Protein AF-A0A949UHK7-F1 (afdb_monomer)

Structure (mmCIF, N/CA/C/O backbone):
data_AF-A0A949UHK7-F1
#
_entry.id   AF-A0A949UHK7-F1
#
loop_
_atom_site.group_PDB
_atom_site.id
_atom_site.type_symbol
_atom_site.label_atom_id
_atom_site.label_alt_id
_atom_site.label_comp_id
_atom_site.label_asym_id
_atom_site.label_entity_id
_atom_site.label_seq_id
_atom_site.pdbx_PDB_ins_code
_atom_site.Cartn_x
_atom_site.Cartn_y
_atom_site.Cartn_z
_atom_site.occupancy
_atom_site.B_iso_or_equiv
_atom_site.auth_seq_id
_atom_site.auth_comp_id
_atom_site.auth_asym_id
_atom_site.auth_atom_id
_atom_site.pdbx_PDB_model_num
ATOM 1 N N . MET A 1 1 ? -6.813 5.315 20.860 1.00 65.50 1 MET A N 1
ATOM 2 C CA . MET A 1 1 ? -5.761 4.670 20.038 1.00 65.50 1 MET A CA 1
ATOM 3 C C . MET A 1 1 ? -5.202 5.717 19.092 1.00 65.50 1 MET A C 1
ATOM 5 O O . MET A 1 1 ? -5.994 6.461 18.536 1.00 65.50 1 MET A O 1
ATOM 9 N N . ASN A 1 2 ? -3.883 5.811 18.925 1.00 83.00 2 ASN A N 1
ATOM 10 C CA . ASN A 1 2 ? -3.227 6.844 18.103 1.00 83.00 2 ASN A CA 1
ATOM 11 C C . ASN A 1 2 ? -3.155 6.496 16.599 1.00 83.00 2 AS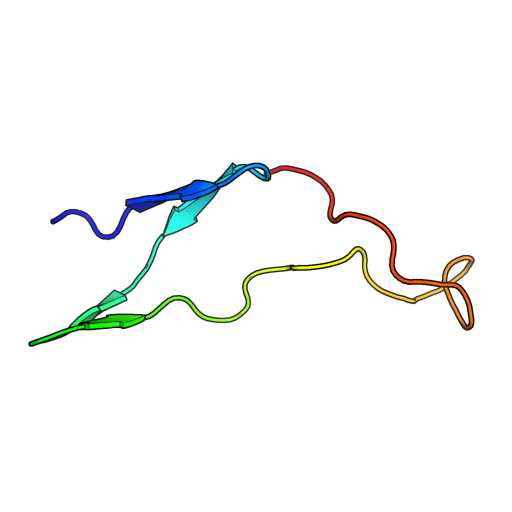N A C 1
ATOM 13 O O . ASN A 1 2 ? -2.415 7.140 15.866 1.00 83.00 2 ASN A O 1
ATOM 17 N N . GLY A 1 3 ? -3.903 5.486 16.139 1.00 93.44 3 GLY A N 1
ATOM 18 C CA . GLY A 1 3 ? -3.978 5.103 14.724 1.00 93.44 3 GLY A CA 1
ATOM 19 C C . GLY A 1 3 ? -2.687 4.521 14.133 1.00 93.44 3 GLY A C 1
ATOM 20 O O . GLY A 1 3 ? -2.655 4.282 12.930 1.00 93.44 3 GLY A O 1
ATOM 21 N N . ILE A 1 4 ? -1.643 4.284 14.939 1.00 96.88 4 ILE A N 1
ATOM 22 C CA . ILE A 1 4 ? -0.363 3.739 14.471 1.00 96.88 4 ILE A CA 1
ATOM 23 C C . ILE A 1 4 ? -0.351 2.209 14.563 1.00 96.88 4 ILE A C 1
ATOM 25 O O . ILE A 1 4 ? -0.654 1.648 15.615 1.00 96.88 4 ILE A O 1
ATOM 29 N N . VAL A 1 5 ? 0.039 1.539 13.474 1.00 96.81 5 VAL A N 1
ATOM 30 C CA . VAL A 1 5 ? 0.215 0.076 13.402 1.00 96.81 5 VAL A CA 1
ATOM 31 C C . VAL A 1 5 ? 1.573 -0.265 12.785 1.00 96.81 5 VAL A C 1
ATOM 33 O O . VAL A 1 5 ? 1.938 0.290 11.751 1.00 96.81 5 VAL A O 1
ATOM 36 N N . SER A 1 6 ? 2.317 -1.195 13.389 1.00 96.56 6 SER A N 1
ATOM 37 C CA . SER A 1 6 ? 3.607 -1.662 12.862 1.00 96.56 6 SER A CA 1
ATOM 38 C C . SER A 1 6 ? 3.434 -2.814 11.872 1.00 96.56 6 SER A C 1
ATOM 40 O O . SER A 1 6 ? 2.666 -3.746 12.107 1.00 96.56 6 SER A O 1
ATOM 42 N N . THR A 1 7 ? 4.182 -2.765 10.771 1.00 95.50 7 THR A N 1
ATOM 43 C CA . THR A 1 7 ? 4.230 -3.807 9.736 1.00 95.50 7 THR A CA 1
ATOM 44 C C . THR A 1 7 ? 5.673 -4.244 9.483 1.00 95.50 7 THR A C 1
ATOM 46 O O . THR A 1 7 ? 6.610 -3.636 9.994 1.00 95.50 7 THR A O 1
ATOM 49 N N . GLN A 1 8 ? 5.878 -5.269 8.650 1.00 94.62 8 GLN A N 1
ATOM 50 C CA . GLN A 1 8 ? 7.227 -5.668 8.219 1.00 94.62 8 GLN A CA 1
ATOM 51 C C . GLN A 1 8 ? 7.944 -4.576 7.409 1.00 94.62 8 GLN A C 1
ATOM 53 O O . GLN A 1 8 ? 9.164 -4.608 7.284 1.00 94.62 8 GLN A O 1
ATOM 58 N N . GLN A 1 9 ? 7.187 -3.653 6.815 1.00 95.38 9 GLN A N 1
ATOM 59 C CA . GLN A 1 9 ? 7.705 -2.601 5.950 1.00 95.38 9 GLN A CA 1
ATOM 60 C C . GLN A 1 9 ? 7.933 -1.290 6.694 1.00 95.38 9 GLN A C 1
ATOM 62 O O . GLN A 1 9 ? 8.638 -0.447 6.166 1.00 95.38 9 GLN A O 1
ATOM 67 N N . GLY A 1 10 ? 7.348 -1.110 7.877 1.00 96.31 10 GLY A N 1
ATOM 68 C CA . GLY A 1 10 ? 7.353 0.172 8.570 1.00 96.31 10 GLY A CA 1
ATOM 69 C C . GLY A 1 10 ? 6.071 0.430 9.344 1.00 96.31 10 GLY A C 1
ATOM 70 O O . GLY A 1 10 ? 5.149 -0.395 9.374 1.00 96.31 10 GLY A O 1
ATOM 71 N N . ASN A 1 11 ? 5.997 1.600 9.967 1.00 97.06 11 ASN A N 1
ATOM 72 C CA . ASN A 1 11 ? 4.801 2.032 10.681 1.00 97.06 11 ASN A CA 1
ATOM 73 C C . ASN A 1 11 ? 3.781 2.639 9.709 1.00 97.06 11 ASN A C 1
ATOM 75 O O . ASN A 1 11 ? 4.131 3.394 8.805 1.00 97.06 11 ASN A O 1
ATOM 79 N N . LEU A 1 12 ? 2.507 2.316 9.904 1.00 96.88 12 LEU A N 1
ATOM 80 C CA . LEU A 1 12 ? 1.381 2.892 9.179 1.00 96.88 12 LEU A CA 1
ATOM 81 C C . LEU A 1 12 ? 0.591 3.812 10.097 1.00 96.88 12 LEU A C 1
ATOM 83 O O . LEU A 1 12 ? 0.306 3.453 11.237 1.00 96.88 12 LEU A O 1
ATOM 87 N N . SER A 1 13 ? 0.197 4.965 9.564 1.00 96.56 13 SER A N 1
ATOM 88 C CA . SER A 1 13 ? -0.760 5.867 10.198 1.00 96.56 13 SER A CA 1
ATOM 89 C C . SER A 1 13 ? -2.127 5.697 9.544 1.00 96.56 13 SER A C 1
ATOM 91 O O . SER A 1 13 ? -2.253 5.774 8.320 1.00 96.56 13 SER A O 1
ATOM 93 N N . GLY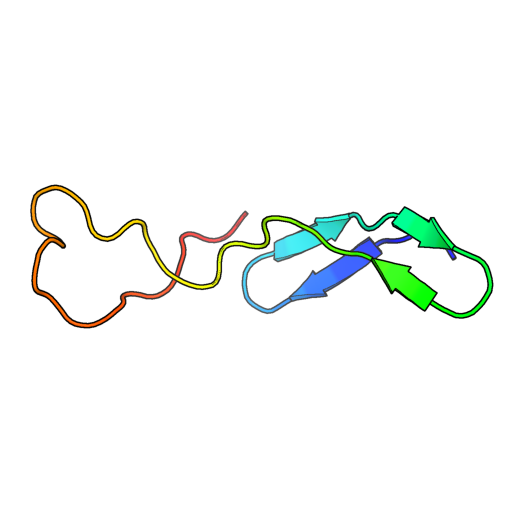 A 1 14 ? -3.136 5.416 10.360 1.00 96.44 14 GLY A N 1
ATOM 94 C CA . GLY A 1 14 ? -4.516 5.215 9.941 1.00 96.44 14 GLY A CA 1
ATOM 95 C C . GLY A 1 14 ? -5.456 6.268 10.509 1.00 96.44 14 GLY A C 1
ATOM 96 O O . GLY A 1 14 ? -5.134 6.994 11.449 1.00 96.44 14 GLY A O 1
ATOM 97 N N . ILE A 1 15 ? -6.659 6.316 9.948 1.00 97.50 15 ILE A N 1
ATOM 98 C CA . ILE A 1 15 ? -7.756 7.145 10.446 1.00 97.50 15 ILE A CA 1
ATOM 99 C C . ILE A 1 15 ? -8.605 6.285 11.378 1.00 97.50 15 ILE A C 1
ATOM 101 O O . ILE A 1 15 ? -9.043 5.193 11.004 1.00 97.50 15 ILE A O 1
ATOM 105 N N . VAL A 1 16 ? -8.833 6.775 12.595 1.00 96.19 16 VAL A N 1
ATOM 106 C CA . VAL A 1 16 ? -9.701 6.120 13.576 1.00 96.19 16 VAL A CA 1
ATOM 107 C C . VAL A 1 16 ? -11.140 6.566 13.329 1.00 96.19 16 VAL A C 1
ATOM 109 O O . VAL A 1 16 ? -11.434 7.758 13.372 1.00 96.19 16 VAL A O 1
ATOM 112 N N . HIS A 1 17 ? -12.026 5.606 13.085 1.00 95.50 17 HIS A N 1
ATOM 113 C CA . HIS A 1 17 ? -13.468 5.804 13.006 1.00 95.50 17 HIS A CA 1
ATOM 114 C C . HIS A 1 17 ? -14.161 5.069 14.155 1.00 95.50 17 HIS A C 1
ATOM 116 O O . HIS A 1 17 ? -13.565 4.232 14.839 1.00 95.50 17 HIS A O 1
ATOM 122 N N . GLU A 1 18 ? -15.444 5.355 14.361 1.00 95.38 18 GLU A N 1
ATOM 123 C CA . GLU A 1 18 ? -16.260 4.568 15.280 1.00 95.38 18 GLU A CA 1
ATOM 124 C C . GLU A 1 18 ? -16.387 3.132 14.751 1.00 95.38 18 GLU A C 1
ATOM 126 O O . GLU A 1 18 ? -16.937 2.886 13.679 1.00 95.38 18 GLU A O 1
ATOM 131 N N . GLY A 1 19 ? -15.817 2.178 15.489 1.00 94.81 19 GLY A N 1
ATOM 132 C CA . GLY A 1 19 ? -15.895 0.748 15.182 1.00 94.81 19 GLY A CA 1
ATOM 133 C C . GLY A 1 19 ? -14.843 0.202 14.209 1.00 94.81 19 GLY A C 1
ATOM 134 O O . GLY A 1 19 ? -14.765 -1.015 14.063 1.00 94.81 19 GLY A O 1
ATOM 135 N N . PHE A 1 20 ? -14.006 1.034 13.573 1.00 95.12 20 PHE A N 1
ATOM 136 C CA . PHE A 1 20 ? -12.926 0.544 12.702 1.00 95.12 20 PHE A CA 1
ATOM 137 C C . PHE A 1 20 ? -11.755 1.523 12.544 1.00 95.12 20 PHE A C 1
ATOM 139 O O . PHE A 1 20 ? -11.862 2.719 12.809 1.00 95.12 20 PHE A O 1
ATOM 146 N N . LEU A 1 21 ? -10.622 1.003 12.065 1.00 96.69 21 LEU A N 1
ATOM 147 C CA . LEU A 1 21 ? -9.465 1.791 11.641 1.00 96.69 21 LEU A CA 1
ATOM 148 C C . LEU A 1 21 ? -9.274 1.630 10.132 1.00 96.69 21 LEU A C 1
ATOM 150 O O . LEU A 1 21 ? -9.264 0.510 9.623 1.00 96.69 21 LEU A O 1
ATOM 154 N N . ALA A 1 22 ? -9.107 2.742 9.419 1.00 96.94 22 ALA A N 1
ATOM 155 C CA . ALA A 1 22 ? -8.898 2.746 7.976 1.00 96.94 22 ALA A CA 1
ATOM 156 C C . ALA A 1 22 ? -7.458 3.126 7.614 1.00 96.94 22 ALA A C 1
ATOM 158 O O . ALA A 1 22 ? -6.974 4.192 7.993 1.00 96.94 22 ALA A O 1
ATOM 159 N N . PHE A 1 23 ? -6.819 2.290 6.794 1.00 97.25 23 PHE A N 1
ATOM 160 C CA . PHE A 1 23 ? -5.513 2.545 6.184 1.00 97.25 23 PHE A CA 1
ATOM 161 C C . PHE A 1 23 ? -5.686 2.527 4.667 1.00 97.25 23 PHE A C 1
ATOM 163 O O . PHE A 1 23 ? -6.203 1.561 4.108 1.00 97.25 23 PHE A O 1
ATOM 170 N N . ARG A 1 24 ? -5.310 3.612 3.989 1.00 96.75 24 ARG A N 1
ATOM 171 C CA . ARG A 1 24 ? -5.530 3.785 2.545 1.00 96.75 24 ARG A CA 1
ATOM 172 C C . ARG A 1 24 ? -4.196 3.982 1.838 1.00 96.75 24 ARG A C 1
ATOM 174 O O . ARG A 1 24 ? -3.317 4.646 2.372 1.00 96.75 24 ARG A O 1
ATOM 181 N N . GLY A 1 25 ? -4.063 3.416 0.639 1.00 96.00 25 GLY A N 1
ATOM 182 C CA . GLY A 1 25 ? -2.859 3.577 -0.185 1.00 96.00 25 GLY A CA 1
ATOM 183 C C . GLY A 1 25 ? -1.615 2.856 0.344 1.00 96.00 25 GLY A C 1
ATOM 184 O O . GLY A 1 25 ? -0.510 3.242 -0.019 1.00 96.00 25 GLY A O 1
ATOM 185 N N . VAL A 1 26 ? -1.775 1.831 1.188 1.00 96.88 26 VAL A N 1
ATOM 186 C CA . VAL A 1 26 ? -0.652 1.057 1.740 1.00 96.88 26 VAL A CA 1
ATOM 187 C C . VAL A 1 26 ? 0.065 0.298 0.612 1.00 96.88 26 VAL A C 1
ATOM 189 O O . VAL A 1 26 ? -0.561 -0.558 -0.024 1.00 96.88 26 VAL A O 1
ATOM 192 N N . PRO A 1 27 ? 1.359 0.565 0.348 1.00 95.69 27 PRO A N 1
ATOM 193 C CA . PRO A 1 27 ? 2.102 -0.162 -0.673 1.00 95.69 27 PRO A CA 1
ATOM 194 C C . PRO A 1 27 ? 2.308 -1.622 -0.259 1.00 95.69 27 PRO A C 1
ATOM 196 O O . PRO A 1 27 ? 2.881 -1.902 0.790 1.00 95.69 27 PRO A O 1
ATOM 199 N N . TYR A 1 28 ? 1.877 -2.559 -1.103 1.00 95.69 28 TYR A N 1
ATOM 200 C CA . TYR A 1 28 ? 2.074 -3.998 -0.872 1.00 95.69 28 TYR A CA 1
ATOM 201 C C . TYR A 1 28 ? 3.151 -4.614 -1.777 1.00 95.69 28 TYR A C 1
ATOM 203 O O . TYR A 1 28 ? 3.589 -5.740 -1.552 1.00 95.69 28 TYR A O 1
ATOM 211 N N . ALA A 1 29 ? 3.580 -3.882 -2.804 1.00 97.50 29 ALA A N 1
ATOM 212 C CA . ALA A 1 29 ? 4.608 -4.279 -3.753 1.00 97.50 29 ALA A CA 1
ATOM 213 C C . ALA A 1 29 ? 5.330 -3.036 -4.285 1.00 97.50 29 ALA A C 1
ATOM 215 O O . ALA A 1 29 ? 4.788 -1.928 -4.257 1.00 97.50 29 ALA A O 1
ATOM 216 N N . SER A 1 30 ? 6.545 -3.223 -4.794 1.00 96.94 30 SER A N 1
ATOM 217 C CA . SER A 1 30 ? 7.243 -2.181 -5.550 1.00 96.94 30 SER A CA 1
ATOM 218 C C . SER A 1 30 ? 6.462 -1.818 -6.827 1.00 96.94 30 SER A C 1
ATOM 220 O O . SER A 1 30 ? 5.898 -2.718 -7.459 1.00 96.94 30 SER A O 1
ATOM 222 N N . PRO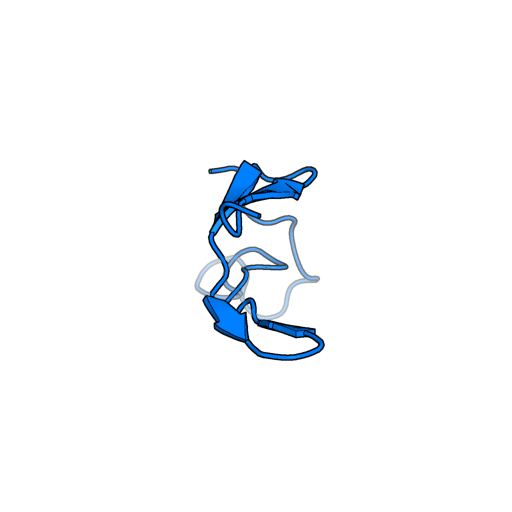 A 1 31 ? 6.432 -0.537 -7.248 1.00 96.94 31 PRO A N 1
ATOM 223 C CA . PRO A 1 31 ? 5.729 -0.120 -8.462 1.00 96.94 31 PRO A CA 1
ATOM 224 C C . PRO A 1 31 ? 6.181 -0.909 -9.711 1.00 96.94 31 PRO A C 1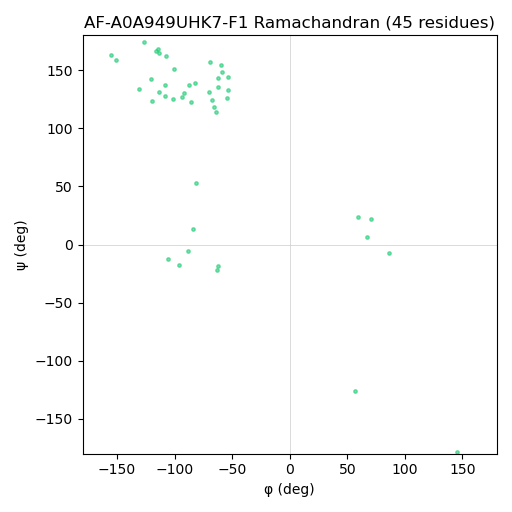
ATOM 226 O O . PRO A 1 31 ? 7.378 -0.925 -10.007 1.00 96.94 31 PRO A O 1
ATOM 229 N N . PRO A 1 32 ? 5.269 -1.537 -10.484 1.00 97.50 32 PRO A N 1
ATOM 230 C CA . PRO A 1 32 ? 5.613 -2.418 -11.610 1.00 97.50 32 PRO A CA 1
ATOM 231 C C . PRO A 1 32 ? 5.928 -1.630 -12.898 1.00 97.50 32 PRO A C 1
ATOM 233 O O . PRO A 1 32 ? 5.342 -1.847 -13.961 1.00 97.50 32 PRO A O 1
ATOM 236 N N . ILE A 1 33 ? 6.840 -0.666 -12.798 1.00 98.00 33 ILE A N 1
ATOM 237 C CA . ILE A 1 33 ? 7.237 0.248 -13.876 1.00 98.00 33 ILE A CA 1
ATOM 238 C C . ILE A 1 33 ? 8.691 0.006 -14.305 1.00 98.00 33 ILE A C 1
ATOM 240 O O . ILE A 1 33 ? 9.462 -0.654 -13.610 1.00 98.00 33 ILE A O 1
ATOM 244 N N . GLY A 1 34 ? 9.076 0.534 -15.472 1.00 97.56 34 GLY A N 1
ATOM 245 C CA . GLY A 1 34 ? 10.438 0.397 -15.999 1.00 97.56 34 GLY A CA 1
ATOM 246 C C . GLY A 1 34 ? 10.866 -1.068 -16.128 1.00 97.56 34 GLY A C 1
ATOM 247 O O . GLY A 1 34 ? 10.149 -1.874 -16.721 1.00 97.56 34 GLY A O 1
ATOM 248 N N . ALA A 1 35 ? 12.008 -1.414 -15.530 1.00 97.75 35 ALA A N 1
ATOM 249 C CA . ALA A 1 35 ? 12.556 -2.773 -15.529 1.00 97.75 35 ALA A CA 1
ATOM 250 C C . ALA A 1 35 ? 11.661 -3.815 -14.824 1.00 97.75 35 ALA A C 1
ATOM 252 O O . ALA A 1 35 ? 11.819 -5.014 -15.054 1.00 97.75 35 ALA A O 1
ATOM 253 N N . LEU A 1 36 ? 10.716 -3.372 -13.986 1.00 97.81 36 LEU A N 1
ATOM 254 C CA . LEU A 1 36 ? 9.762 -4.243 -13.296 1.00 97.81 36 LEU A CA 1
ATOM 255 C C . LEU A 1 36 ? 8.488 -4.505 -14.112 1.00 97.81 36 LEU A C 1
ATOM 257 O O . LEU A 1 36 ? 7.655 -5.315 -13.702 1.00 97.81 36 LEU A O 1
ATOM 261 N N . ARG A 1 37 ? 8.313 -3.856 -15.272 1.00 98.31 37 ARG A N 1
ATOM 262 C CA . ARG A 1 37 ? 7.153 -4.103 -16.133 1.00 98.31 37 ARG A CA 1
ATOM 263 C C . ARG A 1 37 ? 7.153 -5.561 -16.612 1.00 98.31 37 ARG A C 1
ATOM 265 O O . ARG A 1 37 ? 8.184 -6.082 -17.027 1.00 98.31 37 ARG A O 1
ATOM 272 N N . PHE A 1 38 ? 5.983 -6.203 -16.565 1.00 97.62 38 PHE A N 1
ATOM 273 C CA . PHE A 1 38 ? 5.778 -7.617 -16.924 1.00 97.62 38 PHE A CA 1
ATOM 274 C C . PHE A 1 38 ? 6.608 -8.621 -16.097 1.00 97.62 38 PHE A C 1
ATOM 276 O O . PHE A 1 38 ? 6.861 -9.740 -16.542 1.00 97.62 38 PHE A O 1
ATOM 283 N N . ARG A 1 39 ? 7.036 -8.246 -14.885 1.00 98.00 39 ARG A N 1
ATOM 284 C CA . ARG A 1 39 ? 7.690 -9.144 -13.922 1.00 98.00 39 ARG A CA 1
ATOM 285 C C . ARG A 1 39 ? 6.746 -9.475 -12.768 1.00 98.00 39 ARG A C 1
ATOM 287 O O . ARG A 1 39 ? 5.764 -8.775 -12.532 1.00 98.00 39 ARG A O 1
ATOM 294 N N . ALA A 1 40 ? 7.064 -10.540 -12.034 1.00 98.25 40 ALA A N 1
ATOM 295 C CA . ALA A 1 40 ? 6.368 -10.855 -10.790 1.00 98.25 40 ALA A CA 1
ATOM 296 C C . ALA A 1 40 ? 6.502 -9.694 -9.776 1.00 98.25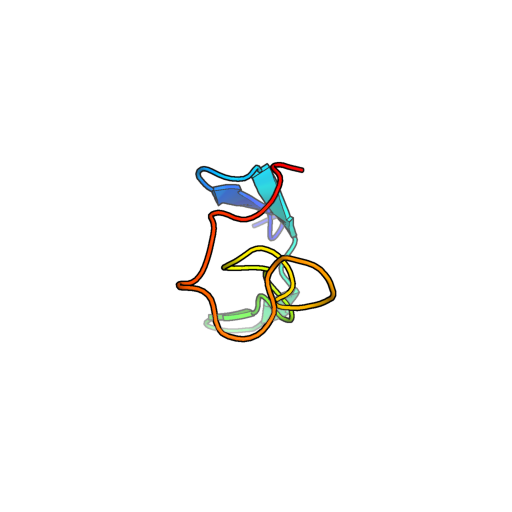 40 ALA A C 1
ATOM 298 O O . ALA A 1 40 ? 7.548 -9.029 -9.765 1.00 98.25 40 ALA A O 1
ATOM 299 N N . PRO A 1 41 ? 5.497 -9.462 -8.908 1.00 98.00 41 PRO A N 1
ATOM 300 C CA . PRO A 1 41 ? 5.556 -8.430 -7.877 1.00 98.00 41 PRO A CA 1
ATOM 301 C C . PRO A 1 41 ? 6.804 -8.570 -7.004 1.00 98.00 41 PRO A C 1
ATOM 303 O O . PRO A 1 41 ? 7.129 -9.660 -6.537 1.00 98.00 41 PRO A O 1
ATOM 306 N N . GLN A 1 42 ? 7.498 -7.459 -6.777 1.00 97.62 42 GLN A N 1
ATOM 307 C CA . GLN A 1 42 ? 8.634 -7.400 -5.858 1.00 97.62 42 GLN A CA 1
ATOM 308 C C . GLN A 1 42 ? 8.185 -6.786 -4.535 1.00 97.62 42 GLN A C 1
ATOM 310 O O . GLN A 1 42 ? 7.265 -5.965 -4.520 1.00 97.62 42 GLN A O 1
ATOM 315 N N . LYS A 1 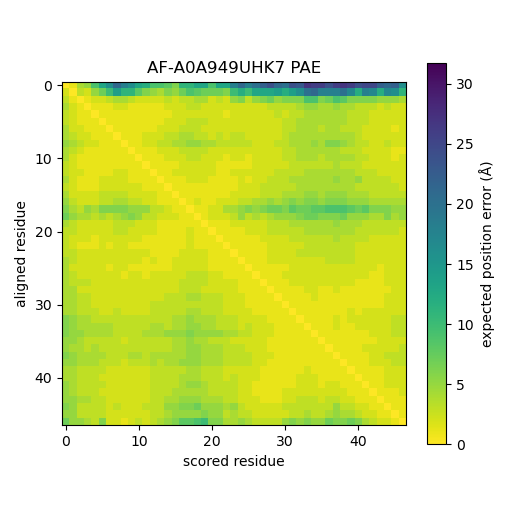43 ? 8.836 -7.158 -3.426 1.00 96.31 43 LYS A N 1
ATOM 316 C CA . LYS A 1 43 ? 8.551 -6.560 -2.112 1.00 96.31 43 LYS A CA 1
ATOM 317 C C . LYS A 1 43 ? 8.658 -5.025 -2.188 1.00 96.31 43 LYS A C 1
ATOM 319 O O . LYS A 1 43 ? 9.492 -4.521 -2.945 1.00 96.31 43 LYS A O 1
ATOM 324 N N . PRO A 1 44 ? 7.815 -4.278 -1.461 1.00 96.00 44 PRO A N 1
ATOM 325 C CA . PRO A 1 44 ? 7.925 -2.826 -1.393 1.00 96.00 44 PRO A CA 1
ATOM 326 C C . PRO A 1 44 ? 9.190 -2.415 -0.625 1.00 96.00 44 PRO A C 1
ATOM 328 O O . PRO A 1 44 ? 9.717 -3.183 0.185 1.00 96.00 44 PRO A O 1
ATOM 331 N N . ILE A 1 45 ? 9.666 -1.199 -0.886 1.00 91.50 45 ILE A N 1
ATOM 332 C CA . ILE A 1 45 ? 10.770 -0.581 -0.142 1.00 91.50 45 ILE A CA 1
ATOM 333 C C . ILE A 1 45 ? 10.262 -0.241 1.274 1.00 91.50 45 ILE A C 1
ATOM 335 O O . ILE A 1 45 ? 9.181 0.343 1.365 1.00 91.50 45 ILE A O 1
ATOM 339 N N . PRO A 1 46 ? 10.984 -0.605 2.354 1.00 94.06 46 PRO A N 1
ATOM 340 C CA . PRO A 1 46 ? 10.616 -0.216 3.718 1.00 94.06 46 PRO A CA 1
ATOM 341 C C . PRO A 1 46 ? 10.564 1.309 3.926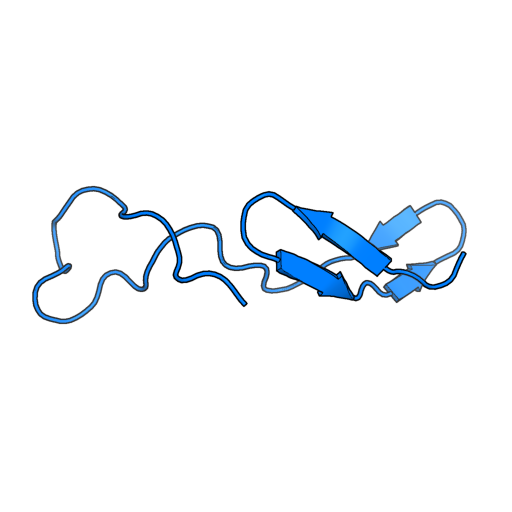 1.00 94.06 46 PRO A C 1
ATOM 343 O O . PRO A 1 46 ? 11.268 2.042 3.228 1.00 94.06 46 PRO A O 1
ATOM 346 N N . TRP A 1 47 ? 9.774 1.771 4.899 1.00 92.31 47 TRP A N 1
ATOM 347 C CA . TRP A 1 47 ? 9.571 3.178 5.268 1.00 92.31 47 TRP A CA 1
ATOM 348 C C . TRP A 1 47 ? 9.606 3.419 6.781 1.00 92.31 47 TRP A C 1
ATOM 350 O O . TRP A 1 47 ? 9.241 2.5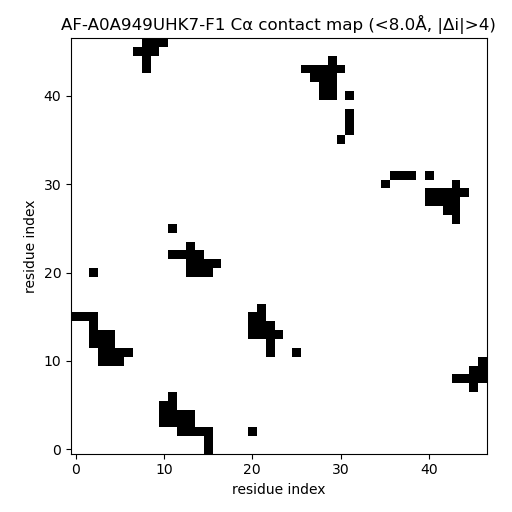12 7.565 1.00 92.31 47 TRP A O 1
#

Radius of gyration: 13.88 Å; Cα contacts (8 Å, |Δi|>4): 57; chains: 1; bounding box: 29×18×37 Å

Near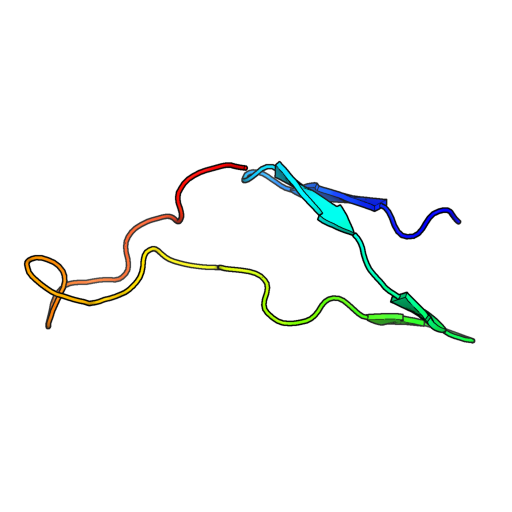est PDB structures (foldseek):
  1qe3-assembly1_A  TM=9.412E-01  e=6.186E-03  Bacillus subtilis
  1c7j-assembly1_A  TM=9.470E-01  e=7.069E-03  Bacillus subtilis
  2ogt-assembly1_A  TM=9.422E-01  e=1.205E-02  Geobacillus stearothermophilus
  2ogs-assembly1_A  TM=9.405E-01  e=2.196E-02  Geobacillus stearothermophilus
  5thm-assembly1_A  TM=8.457E-01  e=3.503E-02  Drosophila melanogaster

Sequence (47 aa):
MNGIVSTQQGNLSGIVHEGFLAFRGVPYASPPIGALRFRAPQKPIPW

Solvent-accessible surface area (backbone atoms only — not comparable to full-atom values): 3185 Å² total; per-residue (Å²): 133,91,36,69,47,82,53,100,48,29,74,42,79,36,50,76,54,93,95,48,73,49,74,79,88,75,77,80,40,39,79,65,52,79,94,38,45,98,52,80,85,42,75,45,82,68,97

pLDDT: mean 95.43, std 5.03, range [65.5, 98.31]

Secondary structure (DSSP, 8-state):
--SEEEETTEEEE-EEETTEEE--S---S----GGGTTSPPPPPPP-

Mean predicted aligned error: 3.0 Å

Foldseek 3Di:
DQQWDADPQGIFRWDDDVPDTDGPPDDQFDPCDDVNPPHDTHGHHHD